Protein AF-A0A9E2MK82-F1 (afdb_monomer_lite)

pLDDT: mean 94.98, std 4.83, range [74.88, 98.38]

Foldseek 3Di:
DPDDDDPCQCVVVVPCCVDPVCVPPPPDDDDDGPCPVPD

Sequence (39 aa):
MGRMAEKDEMNGALLFLASEASKYMTGANLIVDGGWTAW

Secondary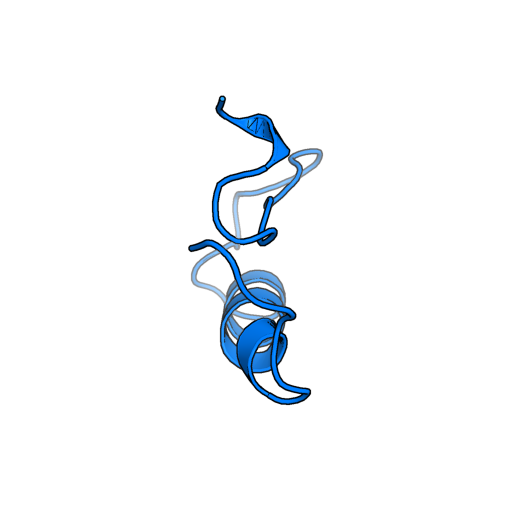 structure (DSSP, 8-state):
--SPPPTTTTHHHHHHHHSGGGTT--S-----STTSTT-

Radius of gyration: 11.66 Å; chains: 1; bounding box: 26×15×30 Å

Structure (mmCIF, N/CA/C/O backbone):
data_AF-A0A9E2MK82-F1
#
_entry.id   AF-A0A9E2MK82-F1
#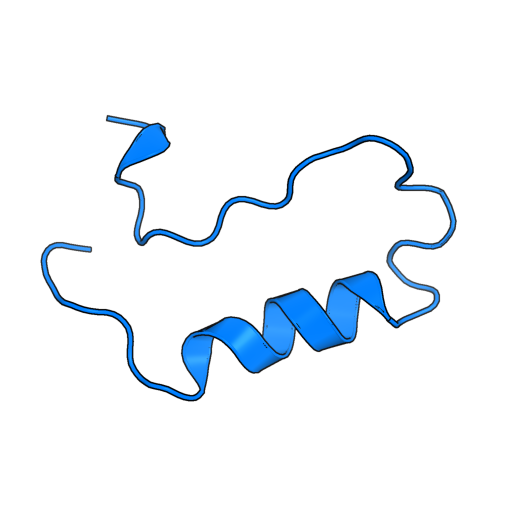
loop_
_atom_site.group_PDB
_atom_site.id
_atom_site.type_symbol
_atom_site.label_atom_id
_atom_site.label_alt_id
_atom_site.label_comp_id
_atom_site.label_asym_id
_atom_site.label_entity_id
_atom_site.label_seq_id
_atom_site.pdbx_PDB_ins_code
_atom_site.Cartn_x
_atom_site.Cartn_y
_atom_site.Cartn_z
_atom_site.occupancy
_atom_site.B_iso_or_equiv
_atom_site.auth_seq_id
_atom_site.auth_comp_id
_atom_site.auth_asym_id
_atom_site.auth_atom_id
_atom_site.pdbx_PDB_model_num
ATOM 1 N N . MET A 1 1 ? 12.611 0.042 -9.854 1.00 74.88 1 MET A N 1
ATOM 2 C CA . MET A 1 1 ? 11.840 -0.739 -10.856 1.00 74.88 1 MET A CA 1
ATOM 3 C C . MET A 1 1 ? 11.884 -0.165 -12.276 1.00 74.88 1 MET A C 1
ATOM 5 O O . MET A 1 1 ? 11.667 -0.932 -13.203 1.00 74.88 1 MET A O 1
ATOM 9 N N . GLY A 1 2 ? 12.201 1.124 -12.483 1.00 86.38 2 GLY A N 1
ATOM 10 C CA . GLY A 1 2 ? 12.569 1.653 -13.812 1.00 86.38 2 GLY A CA 1
ATOM 11 C C . GLY A 1 2 ? 11.440 1.718 -14.850 1.00 86.38 2 GLY A C 1
ATOM 12 O O . GLY A 1 2 ? 11.713 1.899 -16.032 1.00 86.38 2 GLY A O 1
ATOM 13 N N . ARG A 1 3 ? 10.183 1.569 -14.423 1.00 94.62 3 ARG A N 1
ATOM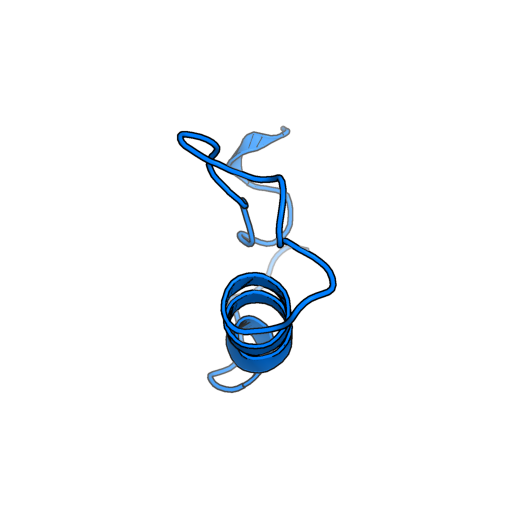 14 C CA . ARG A 1 3 ? 8.984 1.664 -15.260 1.00 94.62 3 ARG A CA 1
ATOM 15 C C . ARG A 1 3 ? 7.856 2.344 -14.492 1.00 94.62 3 ARG A C 1
ATOM 17 O O . ARG A 1 3 ? 7.905 2.413 -13.265 1.00 94.62 3 ARG A O 1
ATOM 24 N N . MET A 1 4 ? 6.837 2.788 -15.220 1.00 94.06 4 MET A N 1
ATOM 25 C CA . MET A 1 4 ? 5.583 3.228 -14.615 1.00 94.06 4 MET A CA 1
ATOM 26 C C . MET A 1 4 ? 4.843 2.049 -13.979 1.00 94.06 4 MET A C 1
ATOM 28 O O . MET A 1 4 ? 4.940 0.913 -14.458 1.00 94.06 4 MET A O 1
ATOM 32 N N . ALA A 1 5 ? 4.111 2.345 -12.905 1.00 94.69 5 ALA A N 1
ATOM 33 C CA . ALA A 1 5 ? 3.210 1.389 -12.284 1.00 94.69 5 ALA A CA 1
ATOM 34 C C . ALA A 1 5 ? 2.012 1.091 -13.200 1.00 94.69 5 ALA A C 1
ATOM 36 O O . ALA A 1 5 ? 1.509 1.982 -13.894 1.00 94.69 5 ALA A O 1
ATOM 37 N N . GLU A 1 6 ? 1.551 -0.153 -13.180 1.00 9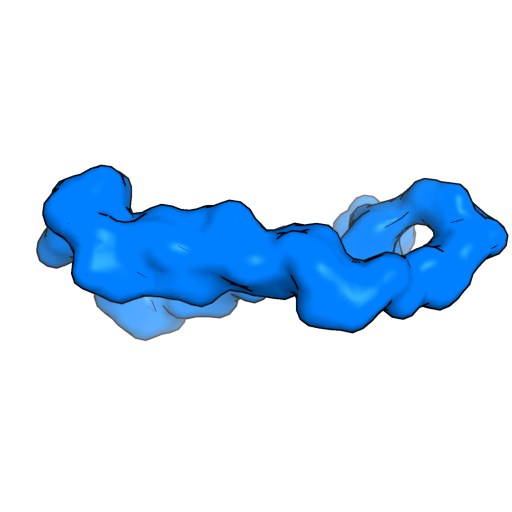6.00 6 GLU A N 1
ATOM 38 C CA . GLU A 1 6 ? 0.284 -0.563 -13.775 1.00 96.00 6 GLU A CA 1
ATOM 39 C C . GLU A 1 6 ? -0.878 -0.256 -12.818 1.00 96.00 6 GLU A C 1
ATOM 41 O O . GLU A 1 6 ? -0.695 -0.024 -11.620 1.00 96.00 6 GLU A O 1
ATOM 46 N N . LYS A 1 7 ? -2.101 -0.183 -13.358 1.00 92.69 7 LYS A N 1
ATOM 47 C CA . LYS A 1 7 ? -3.274 0.321 -12.619 1.00 92.69 7 LYS A CA 1
ATOM 48 C C . LYS A 1 7 ? -3.612 -0.509 -11.378 1.00 92.69 7 LYS A C 1
ATOM 50 O O . LYS A 1 7 ? -4.203 0.014 -10.440 1.00 92.69 7 LYS A O 1
ATOM 55 N N . ASP A 1 8 ? -3.290 -1.790 -11.394 1.00 96.75 8 ASP A N 1
ATOM 56 C CA . ASP A 1 8 ? -3.639 -2.780 -10.383 1.00 96.75 8 ASP A CA 1
ATOM 57 C C . ASP A 1 8 ? -2.553 -2.993 -9.320 1.00 96.75 8 ASP A C 1
ATOM 59 O O . ASP A 1 8 ? -2.839 -3.569 -8.269 1.00 96.75 8 ASP A O 1
ATOM 63 N N . GLU A 1 9 ? -1.346 -2.459 -9.514 1.00 95.88 9 GLU A N 1
ATOM 64 C CA . GLU A 1 9 ? -0.229 -2.634 -8.573 1.00 95.88 9 GLU A CA 1
ATOM 65 C C . GLU A 1 9 ? -0.458 -1.940 -7.216 1.00 95.88 9 GLU A C 1
ATOM 67 O O . GLU A 1 9 ? 0.185 -2.281 -6.225 1.00 95.88 9 GLU A O 1
ATOM 72 N N . MET A 1 10 ? -1.428 -1.022 -7.129 1.00 95.94 10 MET A N 1
ATOM 73 C CA . MET A 1 10 ? -1.846 -0.384 -5.870 1.00 95.94 10 MET A CA 1
ATOM 74 C C . MET A 1 10 ? -2.885 -1.197 -5.084 1.00 95.94 10 MET A C 1
ATOM 76 O O . MET A 1 10 ? -3.074 -0.963 -3.887 1.00 95.94 10 MET A O 1
ATOM 80 N N . ASN A 1 11 ? -3.559 -2.166 -5.714 1.00 97.56 11 ASN A N 1
ATOM 81 C CA . ASN A 1 11 ? -4.688 -2.875 -5.104 1.00 97.56 11 ASN A CA 1
ATOM 82 C C . ASN A 1 11 ? -4.283 -3.624 -3.830 1.00 97.56 11 ASN A C 1
ATOM 84 O O . ASN A 1 11 ? -5.016 -3.600 -2.845 1.00 97.56 11 ASN A O 1
ATOM 88 N N . GLY A 1 12 ? -3.104 -4.254 -3.825 1.00 97.31 12 GLY A N 1
ATOM 89 C CA . GLY A 1 12 ? -2.597 -4.973 -2.654 1.00 97.31 12 GLY A CA 1
ATOM 90 C C . GLY A 1 12 ? -2.332 -4.051 -1.462 1.00 97.31 12 GLY A C 1
ATOM 91 O O . GLY A 1 12 ? -2.660 -4.400 -0.331 1.00 97.31 12 GLY A O 1
ATOM 92 N N . ALA A 1 13 ? -1.804 -2.852 -1.715 1.00 97.38 13 ALA A N 1
ATOM 93 C CA . ALA A 1 13 ? -1.542 -1.860 -0.676 1.00 97.38 13 ALA A CA 1
ATOM 94 C C . ALA A 1 13 ? -2.841 -1.316 -0.069 1.00 97.38 13 ALA A C 1
ATOM 96 O O . ALA A 1 13 ? -2.959 -1.216 1.152 1.00 97.38 13 ALA A O 1
ATOM 97 N N . LEU A 1 14 ? -3.840 -1.037 -0.914 1.00 97.12 14 LEU A N 1
ATOM 98 C CA . LEU A 1 14 ? -5.172 -0.627 -0.469 1.00 97.12 14 LEU A CA 1
ATOM 99 C C . LEU A 1 14 ? -5.866 -1.737 0.323 1.00 97.12 14 LEU A C 1
ATOM 101 O O . LEU A 1 14 ? -6.419 -1.472 1.387 1.00 97.12 14 LEU A O 1
ATOM 105 N N . LEU A 1 15 ? -5.803 -2.980 -0.161 1.00 98.19 15 LEU A N 1
ATOM 106 C CA . LEU A 1 15 ? -6.385 -4.127 0.528 1.00 98.19 15 LEU A CA 1
ATOM 107 C C . LEU A 1 15 ? -5.725 -4.352 1.890 1.00 98.19 15 LEU A C 1
ATOM 109 O O . LEU A 1 15 ? -6.430 -4.583 2.865 1.00 98.19 15 LEU A O 1
ATOM 113 N N . PHE A 1 16 ? -4.396 -4.245 1.974 1.00 98.12 16 PHE A N 1
ATOM 114 C CA . PHE A 1 16 ? -3.674 -4.335 3.239 1.00 98.12 16 PHE A CA 1
ATOM 115 C C . PHE A 1 16 ? -4.166 -3.279 4.231 1.00 98.12 16 PHE A C 1
ATOM 117 O O . PHE A 1 16 ? -4.587 -3.657 5.321 1.00 98.12 16 PHE A O 1
ATOM 124 N N . LEU A 1 17 ? -4.190 -2.003 3.823 1.00 97.69 17 LEU A N 1
ATOM 125 C CA . LEU A 1 17 ? -4.640 -0.873 4.647 1.00 97.69 17 LEU A CA 1
ATOM 126 C C . LEU A 1 17 ? -6.106 -0.975 5.087 1.00 97.69 17 LEU A C 1
ATOM 128 O O . LEU A 1 17 ? -6.465 -0.489 6.157 1.00 97.69 17 LEU A O 1
ATOM 132 N N . ALA A 1 18 ? -6.955 -1.576 4.254 1.00 97.88 18 ALA A N 1
ATOM 133 C CA . ALA A 1 18 ? -8.366 -1.796 4.551 1.00 97.88 18 ALA A CA 1
ATOM 134 C C . ALA A 1 18 ? -8.623 -3.060 5.391 1.00 97.88 18 ALA A C 1
ATOM 136 O O . ALA A 1 18 ? -9.754 -3.289 5.817 1.00 97.88 18 ALA A O 1
ATOM 137 N N . SER A 1 19 ? -7.611 -3.905 5.595 1.00 98.38 19 SER A N 1
ATOM 138 C CA . SER A 1 19 ? -7.752 -5.192 6.275 1.00 98.38 19 SER A CA 1
ATOM 139 C C . SER A 1 19 ? -7.304 -5.143 7.734 1.00 98.38 19 SER A C 1
ATOM 141 O O . SER A 1 19 ? -6.539 -4.281 8.161 1.00 98.38 19 SER A O 1
ATOM 143 N N . GLU A 1 20 ? -7.675 -6.177 8.489 1.00 98.19 20 GLU A N 1
ATOM 144 C CA . GLU A 1 20 ? -7.184 -6.398 9.854 1.00 98.19 20 GLU A CA 1
ATOM 145 C C . GLU A 1 20 ? -5.655 -6.568 9.940 1.00 98.19 20 GLU A C 1
ATOM 147 O O . GLU A 1 20 ? -5.079 -6.446 11.024 1.00 98.19 20 GLU A O 1
ATOM 152 N N . ALA A 1 21 ? -4.971 -6.826 8.817 1.00 98.25 21 ALA A N 1
ATOM 153 C CA . ALA A 1 21 ? -3.515 -6.944 8.786 1.00 98.25 21 ALA A CA 1
ATOM 154 C C . ALA A 1 21 ? -2.812 -5.627 9.162 1.00 98.25 21 ALA A C 1
ATOM 156 O O . ALA A 1 21 ? -1.698 -5.662 9.683 1.00 98.25 21 ALA A O 1
ATOM 157 N N . SER A 1 22 ? -3.467 -4.479 8.965 1.00 98.00 22 SER A N 1
ATOM 158 C CA . SER A 1 22 ? -2.956 -3.159 9.340 1.00 98.00 22 SER A CA 1
ATOM 159 C C . SER A 1 22 ? -3.651 -2.563 10.568 1.00 98.00 22 SER A C 1
ATOM 161 O O . SER A 1 22 ? -3.533 -1.363 10.800 1.00 98.00 22 SER A O 1
ATOM 163 N N . LYS A 1 23 ? -4.343 -3.360 11.398 1.00 97.81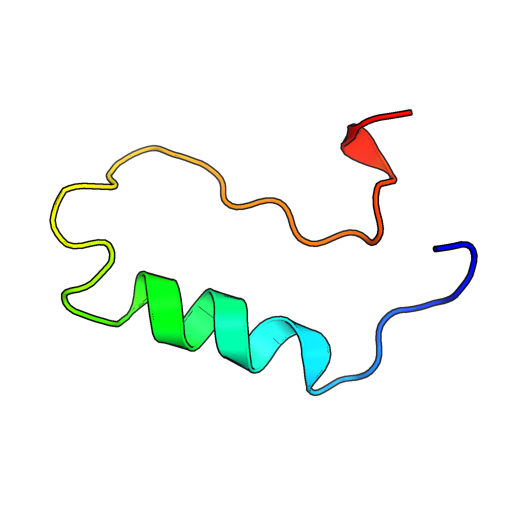 23 LYS A N 1
ATOM 164 C CA . LYS A 1 23 ? -5.192 -2.861 12.507 1.00 97.81 23 LYS A CA 1
ATOM 165 C C . LYS A 1 23 ? -4.501 -1.966 13.546 1.00 97.81 23 LYS A C 1
ATOM 167 O O . LYS A 1 23 ? -5.172 -1.270 14.300 1.00 97.81 23 LYS A O 1
ATOM 172 N N . TYR A 1 24 ? -3.171 -2.010 13.628 1.00 97.75 24 TYR A N 1
ATOM 173 C CA . TYR A 1 24 ? -2.376 -1.165 14.529 1.00 97.75 24 TYR A CA 1
ATOM 174 C C . TYR A 1 24 ? -1.504 -0.144 13.785 1.00 97.75 24 TYR A C 1
ATOM 176 O O . TYR A 1 24 ? -0.746 0.604 14.397 1.00 97.75 24 TYR A O 1
ATOM 184 N N . MET A 1 25 ? -1.592 -0.105 12.457 1.00 97.62 25 MET A N 1
ATOM 185 C CA . MET A 1 25 ? -0.847 0.831 11.633 1.00 97.62 25 MET A CA 1
ATOM 186 C C . MET A 1 25 ? -1.669 2.112 11.479 1.00 97.62 25 MET A C 1
ATOM 188 O O . MET A 1 25 ? -2.605 2.180 10.689 1.00 97.62 25 MET A O 1
ATOM 192 N N . THR A 1 26 ? -1.326 3.129 12.264 1.00 96.94 26 THR A N 1
ATOM 193 C CA . THR A 1 26 ? -1.975 4.446 12.247 1.00 96.94 26 THR A CA 1
ATOM 194 C C . THR A 1 26 ? -0.932 5.549 12.098 1.00 96.94 26 THR A C 1
ATOM 196 O O . THR A 1 26 ? 0.186 5.418 12.593 1.00 96.94 26 THR A O 1
ATOM 199 N N . GLY A 1 27 ? -1.275 6.620 11.374 1.00 97.19 27 GLY A N 1
ATOM 200 C CA . GLY A 1 27 ? -0.391 7.773 11.149 1.00 97.19 27 GLY A CA 1
ATOM 201 C C . GLY A 1 27 ? 0.870 7.486 10.322 1.00 97.19 27 GLY A C 1
ATOM 202 O O . GLY A 1 27 ? 1.768 8.323 10.282 1.00 97.19 27 GLY A O 1
ATOM 203 N N . ALA A 1 28 ? 0.955 6.320 9.680 1.00 96.94 28 ALA A N 1
ATOM 204 C CA . ALA A 1 28 ? 2.106 5.894 8.893 1.00 96.94 28 ALA A CA 1
ATOM 205 C C . ALA A 1 28 ? 1.804 5.921 7.388 1.00 96.94 28 ALA A C 1
ATOM 207 O O . ALA A 1 28 ? 0.688 5.620 6.963 1.00 96.94 28 ALA A O 1
ATOM 208 N N . ASN A 1 29 ? 2.826 6.221 6.584 1.00 96.56 29 ASN A N 1
ATOM 209 C CA . ASN A 1 29 ? 2.746 6.175 5.125 1.00 96.56 29 ASN A CA 1
ATOM 210 C C . ASN A 1 29 ? 3.216 4.812 4.606 1.00 96.56 29 ASN A C 1
ATOM 212 O O . ASN A 1 29 ? 4.324 4.377 4.918 1.00 96.56 29 ASN A O 1
ATOM 216 N N . LEU A 1 30 ? 2.404 4.174 3.761 1.00 96.75 30 LEU A N 1
ATOM 217 C CA . LEU A 1 30 ? 2.803 3.004 2.980 1.00 96.75 30 LEU A CA 1
ATOM 218 C C . LEU A 1 30 ? 3.226 3.462 1.580 1.00 96.75 30 LEU A C 1
ATOM 220 O O . LEU A 1 30 ? 2.386 3.867 0.779 1.00 96.75 30 LEU A O 1
ATOM 224 N N . ILE A 1 31 ? 4.529 3.428 1.301 1.00 96.00 31 ILE A N 1
ATOM 225 C CA . ILE A 1 31 ? 5.092 3.912 0.035 1.00 96.00 31 ILE A CA 1
ATOM 226 C C . ILE A 1 31 ? 5.155 2.775 -0.987 1.00 96.00 31 ILE A C 1
ATOM 228 O O . ILE A 1 31 ? 5.771 1.740 -0.737 1.00 96.00 31 ILE A O 1
ATOM 232 N N . VAL A 1 32 ? 4.530 2.988 -2.148 1.00 95.69 32 VAL A N 1
ATOM 233 C CA . VAL A 1 32 ? 4.499 2.046 -3.278 1.00 95.69 32 VAL A CA 1
ATOM 234 C C . VAL A 1 32 ? 4.813 2.812 -4.562 1.00 95.69 32 VAL A C 1
ATOM 236 O O . VAL A 1 32 ? 3.923 3.275 -5.264 1.00 95.69 32 VAL A O 1
ATOM 239 N N . ASP A 1 33 ? 6.096 3.004 -4.849 1.00 94.56 33 ASP A N 1
ATOM 240 C CA . ASP A 1 33 ? 6.566 3.866 -5.947 1.00 94.56 33 ASP A CA 1
ATOM 241 C C . ASP A 1 33 ? 7.677 3.221 -6.797 1.00 94.56 33 ASP A C 1
ATOM 243 O O . ASP A 1 33 ? 8.415 3.892 -7.517 1.00 94.56 33 ASP A O 1
ATOM 247 N N . GLY A 1 34 ? 7.840 1.900 -6.688 1.00 94.56 34 GLY A N 1
ATOM 248 C CA . GLY A 1 34 ? 8.890 1.170 -7.396 1.00 94.56 34 GLY A CA 1
ATOM 249 C C . GLY A 1 34 ? 10.313 1.466 -6.904 1.00 94.56 34 GLY A C 1
ATOM 250 O O . GLY A 1 34 ? 11.268 1.185 -7.644 1.00 94.56 34 GLY A O 1
ATOM 251 N N . GLY A 1 35 ? 10.451 1.998 -5.683 1.00 93.88 35 GLY A N 1
ATOM 252 C CA . GLY A 1 35 ? 11.720 2.305 -5.023 1.00 93.88 35 GLY A CA 1
ATOM 253 C C .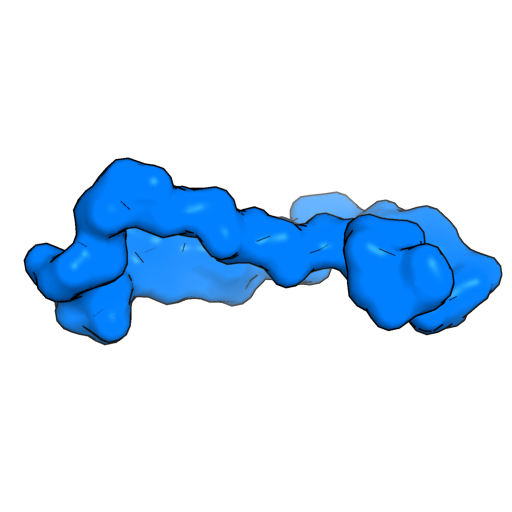 GLY A 1 35 ? 12.221 3.726 -5.272 1.00 93.88 35 GLY A C 1
ATOM 254 O O . GLY A 1 35 ? 13.394 3.988 -5.041 1.00 93.88 35 GLY A O 1
ATOM 255 N N . TRP A 1 36 ? 11.365 4.626 -5.760 1.00 93.12 36 TRP A N 1
ATOM 256 C CA . TRP A 1 36 ? 11.744 6.003 -6.082 1.00 93.12 36 TRP A CA 1
ATOM 257 C C . TRP A 1 36 ? 12.148 6.798 -4.834 1.00 93.12 36 TRP A C 1
ATOM 259 O O . TRP A 1 36 ? 13.163 7.483 -4.838 1.00 93.12 36 TRP A O 1
ATOM 269 N N . THR A 1 37 ? 11.387 6.673 -3.748 1.00 92.69 37 THR A N 1
ATOM 270 C CA . THR A 1 37 ? 11.639 7.372 -2.475 1.00 92.69 37 THR A CA 1
ATOM 271 C C . THR A 1 37 ? 12.848 6.810 -1.717 1.00 92.69 37 THR A C 1
ATOM 273 O O . THR A 1 37 ? 13.364 7.462 -0.816 1.00 92.69 37 THR A O 1
ATOM 276 N N . ALA A 1 38 ? 13.294 5.596 -2.050 1.00 90.94 38 ALA A N 1
ATOM 277 C CA . ALA A 1 38 ? 14.340 4.876 -1.321 1.00 90.94 38 ALA A CA 1
ATOM 278 C C . ALA A 1 38 ? 15.731 4.931 -1.985 1.00 90.94 38 ALA A C 1
ATOM 280 O O . ALA A 1 38 ? 16.646 4.272 -1.490 1.00 90.94 38 ALA A O 1
ATOM 281 N N . TRP A 1 39 ? 15.876 5.646 -3.105 1.00 79.19 39 TRP A N 1
ATOM 282 C CA . TRP A 1 39 ? 17.140 5.795 -3.832 1.00 79.19 39 TRP A CA 1
ATOM 283 C C . TRP A 1 39 ? 17.943 7.015 -3.371 1.00 79.19 39 TRP A C 1
ATOM 285 O O . TRP A 1 39 ? 17.316 8.055 -3.066 1.00 79.19 39 TRP A O 1
#